Protein AF-A0A644YFD0-F1 (afdb_monomer_lite)

pLDDT: mean 85.33, std 14.27, range [38.81, 97.88]

Radius of gyration: 16.01 Å; chains: 1; bounding box: 34×16×41 Å

Structure (mmCIF, N/CA/C/O backbone):
data_AF-A0A644YFD0-F1
#
_entry.id   AF-A0A644YFD0-F1
#
loop_
_atom_site.group_PDB
_atom_site.id
_atom_site.type_symbol
_atom_site.label_atom_id
_atom_site.label_alt_id
_atom_site.label_comp_id
_atom_site.label_asym_id
_atom_site.label_entity_id
_atom_site.label_seq_id
_atom_site.pdbx_PDB_ins_code
_atom_site.Cartn_x
_atom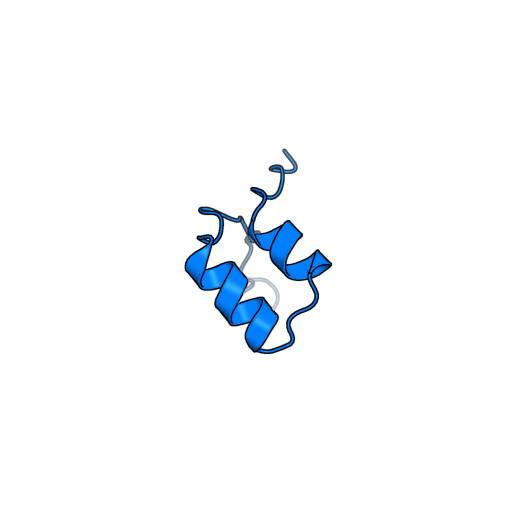_site.Cartn_y
_atom_site.Cartn_z
_atom_site.occupancy
_atom_site.B_iso_or_equiv
_atom_site.auth_seq_id
_atom_site.auth_comp_id
_atom_site.auth_asym_id
_atom_site.auth_atom_id
_atom_site.pdbx_PDB_model_num
ATOM 1 N N . MET A 1 1 ? 19.558 0.154 -26.900 1.00 57.22 1 MET A N 1
ATOM 2 C CA . MET A 1 1 ? 18.764 -0.328 -28.047 1.00 57.22 1 MET A CA 1
ATOM 3 C C . MET A 1 1 ? 19.349 -1.663 -28.434 1.00 57.22 1 MET A C 1
ATOM 5 O O . MET A 1 1 ? 20.494 -1.694 -28.863 1.00 57.22 1 MET A O 1
ATOM 9 N N . GLU A 1 2 ? 18.603 -2.736 -28.228 1.00 59.28 2 GLU A N 1
ATOM 10 C CA . GLU A 1 2 ? 18.926 -4.054 -28.774 1.00 59.28 2 GLU A CA 1
ATOM 11 C C . GLU A 1 2 ? 17.806 -4.354 -29.781 1.00 59.28 2 GLU A C 1
ATOM 13 O O . GLU A 1 2 ? 16.633 -4.104 -29.489 1.00 59.28 2 GLU A O 1
ATOM 18 N N . ASP A 1 3 ? 18.149 -4.748 -31.007 1.00 78.75 3 ASP A N 1
ATOM 19 C CA . ASP A 1 3 ? 17.169 -5.082 -32.059 1.00 78.75 3 ASP A CA 1
ATOM 20 C C . ASP A 1 3 ? 16.196 -3.949 -32.484 1.00 78.75 3 ASP A C 1
ATOM 22 O O . ASP A 1 3 ? 15.049 -4.180 -32.865 1.00 78.75 3 ASP A O 1
ATOM 26 N N . GLY A 1 4 ? 16.618 -2.680 -32.394 1.00 85.19 4 GLY A N 1
ATOM 27 C CA . GLY A 1 4 ? 15.763 -1.532 -32.753 1.00 85.19 4 GLY A CA 1
ATOM 28 C C . GLY A 1 4 ? 14.602 -1.281 -31.780 1.00 85.19 4 GLY A C 1
ATOM 29 O O . GLY A 1 4 ? 13.737 -0.448 -32.054 1.00 85.19 4 GLY A O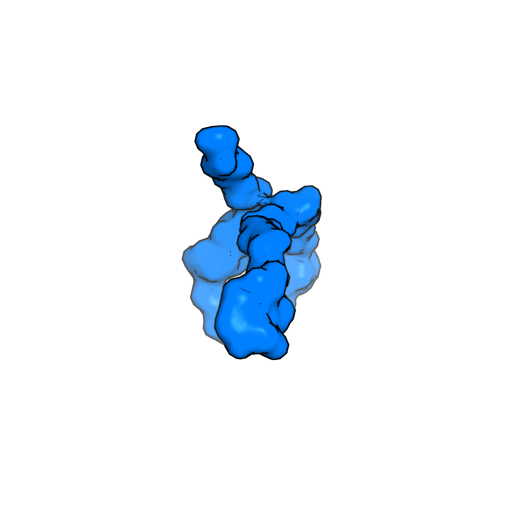 1
ATOM 30 N N . LYS A 1 5 ? 14.589 -1.968 -30.629 1.00 80.81 5 LYS A N 1
ATOM 31 C CA . LYS A 1 5 ? 13.618 -1.772 -29.551 1.00 80.81 5 LYS A CA 1
ATOM 32 C C . LYS A 1 5 ? 14.246 -1.002 -28.392 1.00 80.81 5 LYS A C 1
ATOM 34 O O . LYS A 1 5 ? 15.429 -1.144 -28.062 1.00 80.81 5 LYS A O 1
ATOM 39 N N . PHE A 1 6 ? 13.428 -0.167 -27.762 1.00 82.00 6 PHE A N 1
ATOM 40 C CA . PHE A 1 6 ? 13.778 0.486 -26.509 1.00 82.00 6 PHE A CA 1
ATOM 41 C C . PHE A 1 6 ? 13.493 -0.485 -25.367 1.00 82.00 6 PHE A C 1
ATOM 43 O O . PHE A 1 6 ? 12.347 -0.876 -25.153 1.00 82.00 6 PHE A O 1
ATOM 50 N N . VAL A 1 7 ? 14.546 -0.875 -24.654 1.00 82.94 7 VAL A N 1
ATOM 51 C CA . VAL A 1 7 ? 14.440 -1.630 -23.406 1.00 82.94 7 VAL A CA 1
ATOM 52 C C . VAL A 1 7 ? 14.488 -0.608 -22.278 1.00 82.94 7 VAL A C 1
ATOM 54 O O . VAL A 1 7 ? 15.438 0.169 -22.196 1.00 82.94 7 VAL A O 1
ATOM 57 N N . ILE A 1 8 ? 13.432 -0.557 -21.467 1.00 85.94 8 ILE A N 1
ATOM 58 C CA . ILE A 1 8 ? 13.395 0.270 -20.259 1.00 85.94 8 ILE A CA 1
ATOM 59 C C . ILE A 1 8 ? 13.849 -0.618 -19.108 1.00 85.94 8 ILE A C 1
ATOM 61 O O . ILE A 1 8 ? 13.166 -1.582 -18.764 1.00 85.94 8 ILE A O 1
ATOM 65 N N . GLU A 1 9 ? 14.998 -0.286 -18.533 1.00 86.88 9 GLU A N 1
ATOM 66 C CA . GLU A 1 9 ? 15.548 -0.967 -17.366 1.00 86.88 9 GLU A CA 1
ATOM 67 C C . GLU A 1 9 ? 15.234 -0.166 -16.101 1.00 86.88 9 GLU A C 1
ATOM 69 O O . GLU A 1 9 ? 15.371 1.058 -16.063 1.00 86.88 9 GLU A O 1
ATOM 74 N N . GLY A 1 10 ? 14.794 -0.862 -15.058 1.00 83.81 10 GLY A N 1
ATOM 75 C CA . GLY A 1 10 ? 14.459 -0.271 -13.770 1.00 8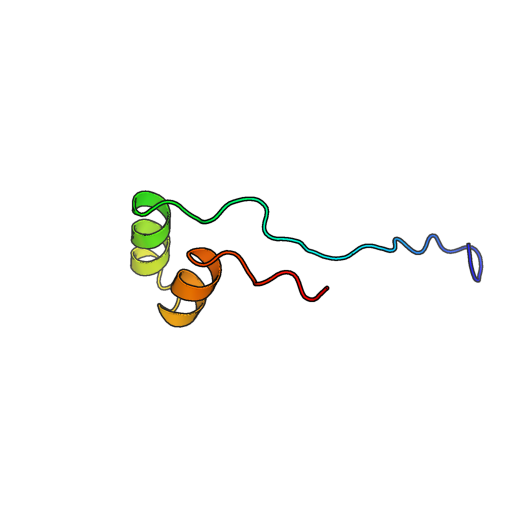3.81 10 GLY A CA 1
ATOM 76 C C . GLY A 1 10 ? 13.880 -1.312 -12.822 1.00 83.81 10 GLY A C 1
ATOM 77 O O . GLY A 1 10 ? 13.461 -2.390 -13.245 1.00 83.81 10 GLY A O 1
ATOM 78 N N . HIS A 1 11 ? 13.855 -0.988 -11.534 1.00 86.56 11 HIS A N 1
ATOM 79 C CA . HIS A 1 11 ? 13.199 -1.803 -10.517 1.00 86.56 11 HIS A CA 1
ATOM 80 C C . HIS A 1 11 ? 12.076 -1.000 -9.859 1.00 86.56 11 HIS A C 1
ATOM 82 O O . HIS A 1 11 ? 12.117 0.230 -9.804 1.00 86.56 11 HIS A O 1
ATOM 88 N N . HIS A 1 12 ? 11.046 -1.703 -9.392 1.00 83.69 12 HIS A N 1
ATOM 89 C CA . HIS A 1 12 ? 10.016 -1.093 -8.563 1.00 83.69 12 HIS A CA 1
ATOM 90 C C . HIS A 1 12 ? 10.548 -0.941 -7.140 1.00 83.69 12 HIS A C 1
ATOM 92 O O . HIS A 1 12 ? 11.072 -1.899 -6.578 1.00 83.69 12 HIS A O 1
ATOM 98 N N . GLU A 1 13 ? 10.361 0.237 -6.553 1.00 85.12 13 GLU A N 1
ATOM 99 C CA . GLU A 1 13 ? 10.640 0.474 -5.143 1.00 85.12 13 GLU A CA 1
ATOM 100 C C . GLU A 1 13 ? 9.440 1.146 -4.479 1.00 85.12 13 GLU A C 1
ATOM 102 O O . GLU A 1 13 ? 8.847 2.097 -5.003 1.00 85.12 13 GLU A O 1
ATOM 107 N N . GLN A 1 14 ? 9.104 0.672 -3.283 1.00 84.75 14 GLN A N 1
ATOM 108 C CA . GLN A 1 14 ? 8.113 1.324 -2.454 1.00 84.75 14 GLN A CA 1
ATOM 109 C C . GLN A 1 14 ? 8.718 2.528 -1.719 1.00 84.75 14 GLN A C 1
ATOM 111 O O . GLN A 1 14 ? 9.455 2.393 -0.742 1.00 84.75 14 GLN A O 1
ATOM 116 N N . VAL A 1 15 ? 8.334 3.731 -2.147 1.00 85.56 15 VAL A N 1
ATOM 117 C CA . VAL A 1 15 ? 8.816 4.984 -1.541 1.00 85.56 15 VAL A CA 1
ATOM 118 C C . VAL A 1 15 ? 8.114 5.280 -0.210 1.00 85.56 15 VAL A C 1
ATOM 120 O O . VAL A 1 15 ? 8.767 5.631 0.772 1.00 85.56 15 VAL A O 1
ATOM 123 N N . 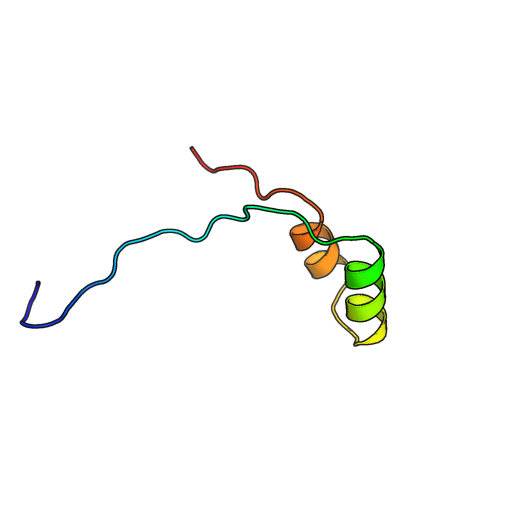ASN A 1 16 ? 6.790 5.098 -0.160 1.00 88.62 16 ASN A N 1
ATOM 124 C CA . ASN A 1 16 ? 5.958 5.334 1.020 1.00 88.62 16 ASN A CA 1
ATOM 125 C C . ASN A 1 16 ? 5.024 4.151 1.274 1.00 88.62 16 ASN A C 1
ATOM 127 O O . ASN A 1 16 ? 4.528 3.520 0.338 1.00 88.62 16 ASN A O 1
ATOM 131 N N . THR A 1 17 ? 4.749 3.891 2.548 1.00 92.50 17 THR A N 1
ATOM 132 C CA . THR A 1 17 ? 3.721 2.933 2.953 1.00 92.50 17 THR A CA 1
ATOM 133 C C . THR A 1 17 ? 2.331 3.554 2.827 1.00 92.50 17 THR A C 1
ATOM 135 O O . THR A 1 17 ? 2.168 4.777 2.783 1.00 92.50 17 THR A O 1
ATOM 138 N N . ILE A 1 18 ? 1.306 2.707 2.754 1.00 93.00 18 ILE A N 1
ATOM 139 C CA . ILE A 1 18 ? -0.081 3.182 2.742 1.00 93.00 18 ILE A CA 1
ATOM 140 C C . ILE A 1 18 ? -0.521 3.634 4.139 1.00 93.00 18 ILE A C 1
ATOM 142 O O . ILE A 1 18 ? -0.133 3.048 5.150 1.00 93.00 18 ILE A O 1
ATOM 146 N N . SER A 1 19 ? -1.372 4.658 4.193 1.00 94.62 19 SER A N 1
ATOM 147 C CA . SER A 1 19 ? -1.982 5.119 5.442 1.00 94.62 19 SER A CA 1
ATOM 148 C C . SER A 1 19 ? -3.034 4.135 5.964 1.00 94.62 19 SER A C 1
ATOM 150 O O . SER A 1 19 ? -3.599 3.339 5.209 1.00 94.62 19 SER A O 1
ATOM 152 N N . ASP A 1 20 ? -3.380 4.248 7.248 1.00 94.44 20 ASP A N 1
ATOM 153 C CA . ASP A 1 20 ? -4.423 3.414 7.862 1.00 94.44 20 ASP A CA 1
ATOM 154 C C . ASP A 1 20 ? -5.803 3.622 7.219 1.00 94.44 20 ASP A C 1
ATOM 156 O O . ASP A 1 20 ? -6.566 2.670 7.044 1.00 94.44 20 ASP A O 1
ATOM 160 N N . SER A 1 21 ? -6.122 4.855 6.810 1.00 96.81 21 SER A N 1
ATOM 161 C CA . SER A 1 21 ? -7.383 5.158 6.124 1.00 96.81 21 SER A CA 1
ATOM 162 C C . SER A 1 21 ? -7.466 4.498 4.748 1.00 96.81 21 SER A C 1
ATOM 164 O O . SER A 1 21 ? -8.535 4.026 4.358 1.00 96.81 21 SER A O 1
ATOM 166 N N . LEU A 1 22 ? -6.346 4.424 4.023 1.00 95.56 22 LEU A N 1
ATOM 167 C CA . LEU A 1 22 ? -6.269 3.752 2.730 1.00 95.56 22 LEU A CA 1
ATOM 168 C C . LEU A 1 22 ? -6.313 2.226 2.890 1.00 95.56 22 LEU A C 1
ATOM 170 O O . LEU A 1 22 ? -7.052 1.562 2.166 1.00 95.56 22 LEU A O 1
ATOM 174 N N . ALA A 1 23 ? -5.604 1.683 3.882 1.00 96.50 23 ALA A N 1
ATOM 175 C CA . ALA A 1 23 ? -5.649 0.262 4.224 1.00 96.50 23 ALA A CA 1
ATOM 176 C C . ALA A 1 23 ? -7.076 -0.205 4.553 1.00 96.50 23 ALA A C 1
ATOM 178 O O . ALA A 1 23 ? -7.524 -1.230 4.042 1.00 96.50 23 ALA A O 1
ATOM 179 N N . LYS A 1 24 ? -7.821 0.583 5.341 1.00 96.88 24 LYS A N 1
ATOM 180 C CA . LYS A 1 24 ? -9.223 0.295 5.669 1.00 96.88 24 LYS A CA 1
ATOM 181 C C . LYS A 1 24 ? -10.101 0.226 4.417 1.00 96.88 24 LYS A C 1
ATOM 183 O O . LYS A 1 24 ? -10.826 -0.748 4.247 1.00 96.88 24 LYS A O 1
ATOM 188 N N . ARG A 1 25 ? -9.972 1.200 3.508 1.00 97.88 25 ARG A N 1
ATOM 189 C CA . ARG A 1 25 ? -10.724 1.216 2.241 1.00 97.88 25 ARG A CA 1
ATOM 190 C C . ARG A 1 25 ? -10.399 0.015 1.357 1.00 97.88 25 ARG A C 1
ATOM 192 O O . ARG A 1 25 ? -11.288 -0.532 0.719 1.00 97.88 25 ARG A O 1
ATOM 199 N N . PHE A 1 26 ? -9.137 -0.407 1.302 1.00 97.62 26 PHE A N 1
ATOM 200 C CA . PHE A 1 26 ? -8.752 -1.598 0.544 1.00 97.62 26 PHE A CA 1
ATOM 201 C C . PHE A 1 26 ? -9.375 -2.868 1.111 1.00 97.62 26 PHE A C 1
ATOM 203 O O . PHE A 1 26 ? -9.882 -3.678 0.336 1.00 97.62 26 PHE A O 1
ATOM 210 N N . LEU A 1 27 ? -9.398 -3.014 2.435 1.00 97.31 27 LEU A N 1
ATOM 211 C CA . LEU A 1 27 ? -10.052 -4.146 3.083 1.00 97.31 27 LEU A CA 1
ATOM 212 C C . LEU A 1 27 ? -11.567 -4.146 2.825 1.00 97.31 27 LEU A C 1
ATOM 214 O O . LEU A 1 27 ? -12.121 -5.177 2.457 1.00 97.31 27 LEU A O 1
ATOM 218 N N . GLU A 1 28 ? -12.220 -2.986 2.955 1.00 97.81 28 GLU A N 1
ATOM 219 C CA . GLU A 1 28 ? -13.650 -2.802 2.651 1.00 97.81 28 GLU A CA 1
ATOM 220 C C . GLU A 1 28 ? -13.977 -3.138 1.186 1.00 97.81 28 GLU A C 1
ATOM 222 O O . GLU A 1 28 ? -15.039 -3.685 0.900 1.00 97.81 28 GLU A O 1
ATOM 227 N N . ASN A 1 29 ? -13.036 -2.889 0.271 1.00 97.81 29 A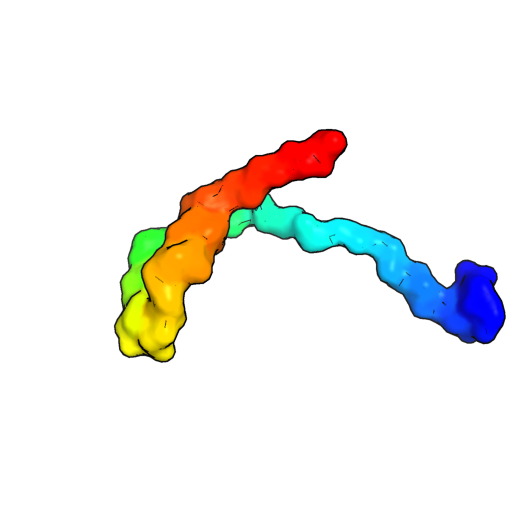SN A N 1
ATOM 228 C CA . ASN A 1 29 ? -13.141 -3.241 -1.147 1.00 97.81 29 ASN A CA 1
ATOM 229 C C . ASN A 1 29 ? -12.733 -4.695 -1.462 1.00 97.81 29 ASN A C 1
ATOM 231 O O . ASN A 1 29 ? -12.638 -5.064 -2.632 1.00 97.81 29 ASN A O 1
ATOM 235 N N . GLY A 1 30 ? -12.480 -5.528 -0.449 1.00 97.12 30 GLY A N 1
ATOM 236 C CA . GLY A 1 30 ? -12.191 -6.954 -0.617 1.00 97.12 30 GLY A CA 1
ATOM 237 C C . GLY A 1 30 ? -10.732 -7.291 -0.935 1.00 97.12 30 GLY A C 1
ATOM 238 O O . GLY A 1 30 ? -10.442 -8.421 -1.329 1.00 97.12 30 GLY A O 1
ATOM 239 N N . MET A 1 31 ? -9.794 -6.354 -0.761 1.00 97.06 31 MET A N 1
ATOM 240 C CA . MET A 1 31 ? -8.370 -6.668 -0.878 1.00 97.06 31 MET A CA 1
ATOM 241 C C . MET A 1 31 ? -7.939 -7.596 0.274 1.00 97.06 31 MET A C 1
ATOM 243 O O . MET A 1 31 ? -8.230 -7.302 1.436 1.00 97.06 31 MET A O 1
ATOM 247 N N . PRO A 1 32 ? -7.205 -8.691 0.003 1.00 97.62 32 PRO A N 1
ATOM 248 C CA . PRO A 1 32 ? -6.741 -9.588 1.055 1.00 97.62 32 PRO A CA 1
ATOM 249 C C . PRO A 1 32 ? -5.819 -8.887 2.058 1.00 97.62 32 PRO A C 1
ATOM 251 O O . PRO A 1 32 ? -4.882 -8.185 1.669 1.00 97.62 32 PRO A O 1
ATOM 254 N N . GLN A 1 33 ? -6.009 -9.168 3.351 1.00 93.88 33 GLN A N 1
ATOM 255 C CA . GLN A 1 33 ? -5.212 -8.583 4.438 1.00 93.88 33 GLN A CA 1
ATOM 256 C C . GLN A 1 33 ? -3.700 -8.768 4.232 1.00 93.88 33 GLN A C 1
ATOM 258 O O . GLN A 1 33 ? -2.926 -7.857 4.502 1.00 93.88 33 GLN A O 1
ATOM 263 N N . ALA A 1 34 ? -3.270 -9.918 3.702 1.00 94.44 34 ALA A N 1
ATOM 264 C CA . ALA A 1 34 ? -1.859 -10.189 3.423 1.00 94.44 34 ALA A CA 1
ATOM 265 C C . ALA A 1 34 ? -1.255 -9.219 2.390 1.00 94.44 34 ALA A C 1
ATOM 267 O O . ALA A 1 34 ? -0.093 -8.839 2.507 1.00 94.44 34 ALA A O 1
ATOM 268 N N . VAL A 1 35 ? -2.041 -8.787 1.399 1.00 93.25 35 VAL A N 1
ATOM 269 C CA . VAL A 1 35 ? -1.608 -7.807 0.390 1.00 93.25 35 VAL A CA 1
ATOM 270 C C . VAL A 1 35 ? -1.525 -6.415 1.014 1.00 93.25 35 VAL A C 1
ATOM 272 O O . VAL A 1 35 ? -0.534 -5.715 0.827 1.00 93.25 35 VAL A O 1
ATOM 275 N N . ILE A 1 36 ? -2.519 -6.038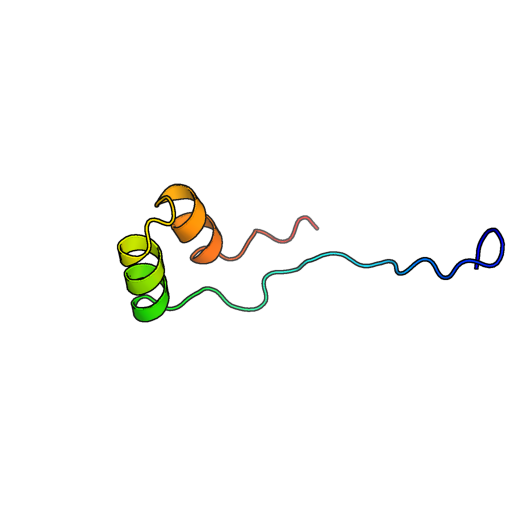 1.820 1.00 94.75 36 ILE A N 1
ATOM 276 C CA . ILE A 1 36 ? -2.538 -4.758 2.541 1.00 94.75 36 ILE A CA 1
ATOM 277 C C . ILE A 1 36 ? -1.341 -4.656 3.495 1.00 94.75 36 ILE A C 1
ATOM 279 O O . ILE A 1 36 ? -0.673 -3.627 3.540 1.00 94.75 36 ILE A O 1
ATOM 283 N N . GLU A 1 37 ? -1.021 -5.729 4.219 1.00 92.75 37 GLU A N 1
ATOM 284 C CA . GLU A 1 37 ? 0.129 -5.774 5.127 1.00 92.75 37 GLU A CA 1
ATOM 285 C C . GLU A 1 37 ? 1.465 -5.617 4.393 1.00 92.75 37 GLU A C 1
ATOM 287 O O . GLU A 1 37 ? 2.360 -4.952 4.912 1.00 92.75 37 GLU A O 1
ATOM 292 N N . ARG A 1 38 ? 1.593 -6.152 3.171 1.00 91.06 38 ARG A N 1
ATOM 293 C CA . ARG A 1 38 ? 2.762 -5.884 2.320 1.00 91.06 38 ARG A CA 1
ATOM 294 C C . ARG A 1 38 ? 2.860 -4.409 1.948 1.00 91.06 38 ARG A C 1
ATOM 296 O O . ARG A 1 38 ? 3.931 -3.842 2.048 1.00 91.06 38 ARG A O 1
ATOM 303 N N . LEU A 1 39 ? 1.746 -3.765 1.603 1.00 91.25 39 LEU A N 1
ATOM 304 C CA . LEU A 1 39 ? 1.720 -2.335 1.273 1.00 91.25 39 LEU A CA 1
ATOM 305 C C . LEU A 1 39 ? 1.961 -1.424 2.493 1.00 91.25 39 LEU A C 1
ATOM 307 O O . LEU A 1 39 ? 2.380 -0.275 2.341 1.00 91.25 39 LEU A O 1
ATOM 311 N N . ARG A 1 40 ? 1.684 -1.906 3.709 1.00 90.50 40 ARG A N 1
ATOM 312 C CA . ARG A 1 40 ? 1.923 -1.169 4.964 1.00 90.50 40 ARG A CA 1
ATOM 313 C C . ARG A 1 40 ? 3.356 -1.266 5.465 1.00 90.50 40 ARG A C 1
ATOM 315 O O . ARG A 1 40 ? 3.754 -0.458 6.300 1.00 90.50 40 ARG A O 1
ATOM 322 N N . ARG A 1 41 ? 4.129 -2.236 4.988 1.00 87.38 41 ARG A N 1
ATOM 323 C CA . ARG A 1 41 ? 5.532 -2.412 5.364 1.00 87.38 41 ARG A CA 1
ATOM 324 C C . ARG A 1 41 ? 6.382 -1.924 4.218 1.00 87.38 41 ARG A C 1
ATOM 326 O O . ARG A 1 41 ? 6.125 -2.318 3.096 1.00 87.38 41 ARG A O 1
ATOM 333 N N . LYS A 1 42 ? 7.396 -1.108 4.506 1.00 76.00 42 LYS A N 1
ATOM 334 C CA . LYS A 1 42 ? 8.386 -0.744 3.496 1.00 76.00 42 LYS A CA 1
ATOM 335 C C . LYS A 1 42 ? 9.015 -2.045 2.999 1.00 76.00 42 LYS A C 1
ATOM 337 O O . LYS A 1 42 ? 9.600 -2.758 3.819 1.00 76.00 42 LYS A O 1
ATOM 342 N N . GLU A 1 43 ? 8.816 -2.401 1.729 1.00 68.00 43 GLU A N 1
ATOM 343 C CA . GLU A 1 43 ? 9.491 -3.572 1.164 1.00 68.00 43 GLU A CA 1
ATOM 344 C C . GLU A 1 43 ? 10.991 -3.386 1.424 1.00 68.00 43 GLU A C 1
ATOM 346 O O . GLU A 1 43 ? 11.553 -2.324 1.142 1.00 68.00 43 GLU A O 1
ATOM 351 N N . ALA A 1 44 ? 11.605 -4.353 2.114 1.00 56.84 44 ALA A N 1
ATOM 352 C CA . ALA A 1 44 ? 13.016 -4.264 2.448 1.00 56.84 44 ALA A CA 1
ATOM 353 C C . ALA A 1 44 ? 13.772 -4.132 1.126 1.00 56.84 44 ALA A C 1
ATOM 355 O O . ALA A 1 44 ? 13.634 -5.007 0.270 1.00 56.84 44 ALA A O 1
ATOM 356 N N . GLN A 1 45 ? 14.509 -3.031 0.954 1.00 52.22 45 GLN A N 1
ATOM 357 C CA . GLN A 1 45 ? 15.439 -2.869 -0.158 1.00 52.22 45 GLN A CA 1
ATOM 358 C C . GLN A 1 45 ? 16.282 -4.142 -0.220 1.00 52.22 45 GLN A C 1
ATOM 360 O O . GLN A 1 45 ? 17.047 -4.432 0.703 1.00 52.22 45 GLN A O 1
ATOM 365 N N . ILE A 1 46 ? 16.088 -4.934 -1.271 1.00 51.94 46 ILE A N 1
ATOM 366 C CA . ILE A 1 46 ? 17.038 -5.979 -1.615 1.00 51.94 46 ILE A CA 1
ATOM 367 C C . ILE A 1 46 ? 18.224 -5.206 -2.191 1.00 51.94 46 ILE A C 1
ATOM 369 O O . ILE A 1 46 ? 18.143 -4.707 -3.312 1.00 51.94 46 ILE A O 1
ATOM 373 N N . ALA A 1 47 ? 19.225 -4.987 -1.336 1.00 38.81 47 ALA A N 1
ATOM 374 C CA . ALA A 1 47 ? 20.498 -4.357 -1.672 1.00 38.81 47 ALA A CA 1
ATOM 375 C C . ALA A 1 47 ? 21.332 -5.243 -2.605 1.00 38.81 47 ALA A C 1
ATOM 377 O O . ALA A 1 47 ? 21.244 -6.487 -2.467 1.00 38.81 47 ALA A O 1
#

Sequence (47 aa):
MEDGKFVIEGHHEQVNTISDSLAKRFLENGMPQAVIERLRRKEAQIA

Secondary structure (DSSP, 8-state):
-BTTB----------SPPPHHHHHHHHHTT--HHHHHHHHS------

Organism: NCBI:txid1076179

Foldseek 3Di:
DPPPDDDDDDDDFLPDADDPVVLVVCVVVPNDPVVNVVSRDGPPPPD